Protein AF-A0A317YML4-F1 (afdb_monomer_lite)

pLDDT: mean 86.55, std 6.81, range [62.06, 93.44]

Sequence (109 aa):
FIKRLIKQFGKPQKVITDQAPSTKVAMAKVIKAFKLKPDCHCTSKYLNNLIEQDHRHIKVRKTRYQSINTAKNTLKGIECIYALYKKNRRSLQIYGFSPCHEISIMLAS

InterPro domains:
  IPR032874 DDE domain [PF13610] (1-87)

Structure (mmCIF, N/CA/C/O backbone):
data_AF-A0A317YML4-F1
#
_entry.id   AF-A0A317YML4-F1
#
loop_
_atom_site.group_PDB
_atom_site.id
_atom_site.type_symbol
_atom_site.label_atom_id
_atom_site.label_alt_id
_atom_site.label_comp_id
_atom_site.label_asym_id
_atom_site.label_entity_id
_atom_site.label_seq_id
_atom_site.pdbx_PDB_ins_code
_atom_site.Cartn_x
_atom_site.Cartn_y
_atom_site.Cartn_z
_atom_site.occupancy
_atom_site.B_iso_or_equiv
_atom_site.auth_seq_id
_atom_site.auth_comp_id
_atom_site.auth_asym_id
_atom_site.auth_atom_id
_atom_site.pdbx_PDB_model_num
ATOM 1 N N . PHE A 1 1 ? -5.804 10.419 5.075 1.00 86.50 1 PHE A N 1
ATOM 2 C CA . PHE A 1 1 ? -5.417 9.510 3.977 1.00 86.50 1 PHE A CA 1
ATOM 3 C C . PHE A 1 1 ? -6.462 8.420 3.724 1.00 86.50 1 PHE A C 1
ATOM 5 O O . PHE A 1 1 ? -7.180 8.546 2.743 1.00 86.50 1 PHE A O 1
ATOM 12 N N . ILE A 1 2 ? -6.652 7.441 4.623 1.00 89.50 2 ILE A N 1
ATOM 13 C CA . ILE A 1 2 ? -7.565 6.289 4.423 1.00 89.50 2 ILE A CA 1
ATOM 14 C C . ILE A 1 2 ? -8.991 6.682 3.997 1.00 89.50 2 ILE A C 1
ATOM 16 O O . ILE A 1 2 ? -9.547 6.084 3.084 1.00 89.50 2 ILE A O 1
ATOM 20 N N . LYS A 1 3 ? -9.559 7.756 4.567 1.00 91.88 3 LYS A N 1
ATOM 21 C CA . LYS A 1 3 ? -10.879 8.274 4.151 1.00 91.88 3 LYS A CA 1
ATOM 22 C C . LYS A 1 3 ? -10.968 8.585 2.647 1.00 91.88 3 LYS A C 1
ATOM 24 O O . LYS A 1 3 ? -12.014 8.379 2.048 1.00 91.88 3 LYS A O 1
ATOM 29 N N . ARG A 1 4 ? -9.887 9.103 2.046 1.00 93.44 4 ARG A N 1
ATOM 30 C CA . ARG A 1 4 ? -9.819 9.406 0.606 1.00 93.44 4 ARG A CA 1
ATOM 31 C C . ARG A 1 4 ? -9.790 8.121 -0.218 1.00 93.44 4 ARG A C 1
ATOM 33 O O . ARG A 1 4 ? -10.498 8.051 -1.210 1.00 93.44 4 ARG A O 1
ATOM 40 N N . LEU A 1 5 ? -9.043 7.109 0.234 1.00 91.25 5 LEU A N 1
ATOM 41 C CA . LEU A 1 5 ? -8.989 5.804 -0.429 1.00 91.25 5 LEU A CA 1
ATOM 42 C C . LEU A 1 5 ? -10.358 5.121 -0.446 1.00 91.25 5 LEU A C 1
ATOM 44 O O . LEU A 1 5 ? -10.779 4.660 -1.495 1.00 91.25 5 LEU A O 1
ATOM 48 N N . ILE A 1 6 ? -11.084 5.125 0.676 1.00 91.88 6 ILE A N 1
ATOM 49 C CA . ILE A 1 6 ? -12.426 4.521 0.745 1.00 91.88 6 ILE A CA 1
ATOM 50 C C . ILE A 1 6 ? -13.409 5.244 -0.187 1.00 91.88 6 ILE A C 1
ATOM 52 O O . ILE A 1 6 ? -14.244 4.609 -0.819 1.00 91.88 6 ILE A O 1
ATOM 56 N N . LYS A 1 7 ? -13.310 6.573 -0.309 1.00 92.44 7 LYS A N 1
ATOM 57 C CA . LYS A 1 7 ? -14.140 7.331 -1.260 1.00 92.44 7 LYS A CA 1
ATOM 58 C C . LYS A 1 7 ? -13.806 7.012 -2.719 1.00 92.44 7 LYS A C 1
ATOM 60 O O . LYS A 1 7 ? -14.706 7.011 -3.544 1.00 92.44 7 LYS A O 1
ATOM 65 N N . GLN A 1 8 ? -12.534 6.772 -3.028 1.00 92.75 8 GLN A N 1
ATOM 66 C CA . GLN A 1 8 ? -12.071 6.523 -4.393 1.00 92.75 8 GLN A CA 1
ATOM 67 C C . GLN A 1 8 ? -12.298 5.075 -4.847 1.00 92.75 8 GLN A C 1
ATOM 69 O O . GLN A 1 8 ? -12.687 4.852 -5.985 1.00 92.75 8 GLN A O 1
ATOM 74 N N . PHE A 1 9 ? -12.040 4.102 -3.973 1.00 89.50 9 PHE A N 1
ATOM 75 C CA . PHE A 1 9 ? -12.044 2.671 -4.304 1.00 89.50 9 PHE A CA 1
ATOM 76 C C . PHE A 1 9 ? -13.217 1.901 -3.678 1.00 89.50 9 PHE A C 1
ATOM 78 O O . PHE A 1 9 ? -13.345 0.699 -3.887 1.00 89.50 9 PHE A O 1
ATOM 85 N N . GLY A 1 10 ? -14.071 2.572 -2.903 1.00 92.19 10 GLY A N 1
ATOM 86 C CA . GLY A 1 10 ? -15.184 1.948 -2.194 1.00 92.19 10 GLY A CA 1
ATOM 87 C C . GLY A 1 10 ? -14.789 1.316 -0.855 1.00 92.19 10 GLY A C 1
ATOM 88 O O . GLY A 1 10 ? -13.695 1.517 -0.320 1.00 92.19 10 GLY A O 1
ATOM 89 N N . LYS A 1 11 ? -15.730 0.567 -0.265 1.00 90.88 11 LYS A N 1
ATOM 90 C CA . LYS A 1 11 ? -15.541 -0.075 1.044 1.00 90.88 11 LYS A CA 1
ATOM 91 C C . LYS A 1 11 ? -14.624 -1.301 0.918 1.00 90.88 11 LYS A C 1
ATOM 93 O O . LYS A 1 11 ? -14.969 -2.228 0.188 1.00 90.88 11 LYS A O 1
ATOM 98 N N . PRO A 1 12 ? -13.496 -1.353 1.647 1.00 90.38 12 PRO A N 1
ATOM 99 C CA . PRO A 1 12 ? -12.606 -2.505 1.609 1.00 90.38 12 PRO A CA 1
ATOM 100 C C . PRO A 1 12 ? -13.203 -3.688 2.379 1.00 90.38 12 PRO A C 1
ATOM 102 O O . PRO A 1 12 ? -13.847 -3.504 3.412 1.00 90.38 12 PRO A O 1
ATOM 105 N N . GLN A 1 13 ? -12.922 -4.907 1.916 1.00 89.88 13 GLN A N 1
ATOM 106 C CA . GLN A 1 13 ? -13.216 -6.127 2.678 1.00 89.88 13 GLN A CA 1
ATOM 107 C C . GLN A 1 13 ? -12.246 -6.299 3.853 1.00 89.88 13 GLN A C 1
ATOM 109 O O . GLN A 1 13 ? -12.662 -6.643 4.956 1.00 89.88 13 GLN A O 1
ATOM 114 N N . LYS A 1 14 ? -10.954 -6.028 3.622 1.00 89.62 14 LYS A N 1
ATOM 115 C CA . LYS A 1 14 ? -9.891 -6.121 4.626 1.00 89.62 14 LYS A CA 1
ATOM 116 C C . LYS A 1 14 ? -8.864 -5.009 4.420 1.00 89.62 14 LYS A C 1
ATOM 118 O O . LYS A 1 14 ? -8.542 -4.655 3.289 1.00 89.62 14 LYS A O 1
ATOM 123 N N . VAL A 1 15 ? -8.356 -4.463 5.517 1.00 90.62 15 VAL A N 1
ATOM 124 C CA . VAL A 1 15 ? -7.324 -3.429 5.580 1.00 90.62 15 VAL A CA 1
ATOM 125 C C . VAL A 1 15 ? -6.210 -3.944 6.474 1.00 90.62 15 VAL A C 1
ATOM 127 O O . VAL A 1 15 ? -6.438 -4.308 7.628 1.00 90.62 15 VAL A O 1
ATOM 130 N N . ILE A 1 16 ? -5.004 -3.963 5.925 1.00 90.12 16 ILE A N 1
ATOM 131 C CA . ILE A 1 16 ? -3.800 -4.396 6.624 1.00 90.12 16 ILE A CA 1
ATOM 132 C C . ILE A 1 16 ? -2.984 -3.145 6.926 1.00 90.12 16 ILE A C 1
ATOM 134 O O . ILE A 1 16 ? -2.765 -2.323 6.035 1.00 90.12 16 ILE A O 1
ATOM 138 N N . THR A 1 17 ? -2.561 -2.991 8.176 1.00 90.06 17 THR A N 1
ATOM 139 C CA . THR A 1 17 ? -1.648 -1.917 8.583 1.00 90.06 17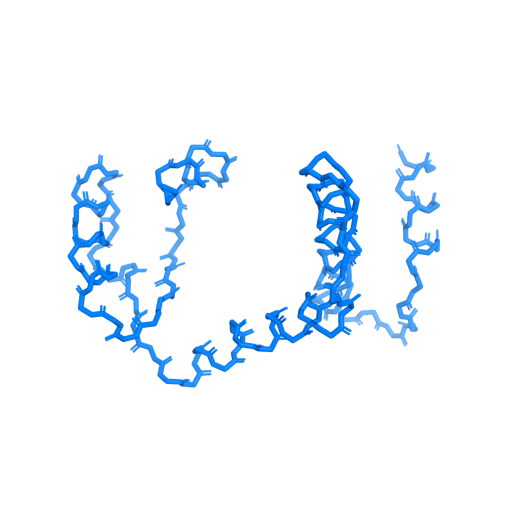 THR A CA 1
ATOM 140 C C . THR A 1 17 ? -0.482 -2.484 9.374 1.00 90.06 17 THR A C 1
ATOM 142 O O . THR A 1 17 ? -0.530 -3.618 9.859 1.00 90.06 17 THR A O 1
ATOM 145 N N . ASP A 1 18 ? 0.532 -1.646 9.561 1.00 85.69 18 ASP A N 1
ATOM 146 C CA . ASP A 1 18 ? 1.586 -1.904 10.524 1.00 85.69 18 ASP A CA 1
ATOM 147 C C . ASP A 1 18 ? 1.064 -1.978 11.966 1.00 85.69 18 ASP A C 1
ATOM 149 O O . ASP A 1 18 ? -0.094 -1.673 12.267 1.00 85.69 18 ASP A O 1
ATOM 153 N N . GLN A 1 19 ? 1.939 -2.422 12.868 1.00 85.25 19 GLN A N 1
ATOM 154 C CA . GLN A 1 19 ? 1.650 -2.538 14.299 1.00 85.25 19 GLN A CA 1
ATOM 155 C C . GLN A 1 19 ? 1.835 -1.208 15.054 1.00 85.25 19 GLN A C 1
ATOM 157 O O . GLN A 1 19 ? 1.957 -1.208 16.277 1.00 85.25 19 GLN A O 1
ATOM 162 N N . ALA A 1 20 ? 1.850 -0.067 14.357 1.00 86.12 20 ALA A N 1
ATOM 163 C CA . ALA A 1 20 ? 2.019 1.226 15.002 1.00 86.12 20 ALA A CA 1
ATOM 164 C C . ALA A 1 20 ? 0.788 1.588 15.869 1.00 86.12 20 ALA A C 1
ATOM 166 O O . ALA A 1 20 ? -0.359 1.436 15.437 1.00 86.12 20 ALA A O 1
ATOM 167 N N . PRO A 1 21 ? 0.971 2.144 17.083 1.00 87.31 21 PRO A N 1
ATOM 168 C CA . PRO A 1 21 ? -0.156 2.561 17.925 1.00 87.31 21 PRO A CA 1
ATOM 169 C C . PRO A 1 21 ? -1.072 3.598 17.251 1.00 87.31 21 PRO A C 1
ATOM 171 O O . PRO A 1 21 ? -2.296 3.564 17.402 1.00 87.31 21 PRO A O 1
ATOM 174 N N . SER A 1 22 ? -0.489 4.498 16.454 1.00 89.19 22 SER A N 1
ATOM 175 C CA . SER A 1 22 ? -1.213 5.544 15.726 1.00 89.19 22 SER A CA 1
ATOM 176 C C . SER A 1 22 ? -2.152 4.981 14.653 1.00 89.19 22 SER A C 1
ATOM 178 O O . SER A 1 22 ? -3.258 5.504 14.474 1.00 89.19 22 SER A O 1
ATOM 180 N N . THR A 1 23 ? -1.770 3.894 13.971 1.00 88.94 23 THR A N 1
ATOM 181 C CA . THR A 1 23 ? -2.603 3.267 12.936 1.00 88.94 23 THR A CA 1
ATOM 182 C C . THR A 1 23 ? -3.787 2.533 13.547 1.00 88.94 23 THR A C 1
ATOM 184 O O . THR A 1 23 ? -4.900 2.678 13.039 1.00 88.94 23 THR A O 1
ATOM 187 N N . LYS A 1 24 ? -3.616 1.882 14.704 1.00 88.12 24 LYS A N 1
ATOM 188 C CA . LYS A 1 24 ? -4.723 1.260 15.455 1.00 88.12 24 LYS A CA 1
ATOM 189 C C . LYS A 1 24 ? -5.817 2.274 15.818 1.00 88.12 24 LYS A C 1
ATOM 191 O O . LYS A 1 24 ? -6.996 2.047 15.539 1.00 88.12 24 LYS A O 1
ATOM 196 N N . VAL A 1 25 ? -5.435 3.428 16.373 1.00 90.75 25 VAL A N 1
ATOM 197 C CA . VAL A 1 25 ? -6.389 4.494 16.741 1.00 90.75 25 VAL A CA 1
ATOM 198 C C . VAL A 1 25 ? -7.063 5.096 15.504 1.00 90.75 25 VAL A C 1
ATOM 200 O O . VAL A 1 25 ? -8.276 5.327 15.497 1.00 90.75 25 VAL A O 1
ATOM 203 N N . ALA A 1 26 ? -6.300 5.343 14.436 1.00 91.25 26 ALA A N 1
ATOM 204 C CA . ALA A 1 26 ? -6.844 5.879 13.193 1.00 91.25 26 ALA A CA 1
ATOM 205 C C . ALA A 1 26 ? -7.852 4.914 12.544 1.00 91.25 26 ALA A C 1
ATOM 207 O O . ALA A 1 26 ? -8.912 5.355 12.091 1.00 91.25 26 ALA A O 1
ATOM 208 N N . MET A 1 27 ? -7.559 3.611 12.542 1.00 92.25 27 MET A N 1
ATOM 209 C CA . MET A 1 27 ? -8.433 2.589 11.969 1.00 92.25 27 MET A CA 1
ATOM 210 C C . MET A 1 27 ? -9.731 2.430 12.754 1.00 92.25 27 MET A C 1
ATOM 212 O O . MET A 1 27 ? -10.790 2.402 12.131 1.00 92.25 27 MET A O 1
ATOM 216 N N . ALA A 1 28 ? -9.698 2.466 14.090 1.00 90.50 28 ALA A N 1
ATOM 217 C CA . ALA A 1 28 ? -10.918 2.459 14.903 1.00 90.50 28 ALA A CA 1
ATOM 218 C C . ALA A 1 28 ? -11.865 3.624 14.539 1.00 90.50 28 ALA A C 1
ATOM 220 O O . ALA A 1 28 ? -13.069 3.431 14.344 1.00 90.50 28 ALA A O 1
ATOM 221 N N . LYS A 1 29 ? -11.313 4.833 14.349 1.00 92.88 29 LYS A N 1
ATOM 222 C CA . LYS A 1 29 ? -12.086 6.008 13.903 1.00 92.88 29 LYS A CA 1
ATOM 223 C C . LYS A 1 29 ? -12.661 5.823 12.494 1.00 92.88 29 LYS A C 1
ATOM 225 O O . LYS A 1 29 ? -13.783 6.253 12.231 1.00 92.88 29 LYS A O 1
ATOM 230 N N . VAL A 1 30 ? -11.910 5.205 11.582 1.00 92.44 30 VAL A N 1
ATOM 231 C CA . VAL A 1 30 ? -12.351 4.944 10.201 1.00 92.44 30 VAL A CA 1
ATOM 232 C C . VAL A 1 30 ? -13.455 3.888 10.154 1.00 92.44 30 VAL A C 1
ATOM 234 O O . VAL A 1 30 ? -14.455 4.110 9.473 1.00 92.44 30 VAL A O 1
ATOM 237 N N . ILE A 1 31 ? -13.314 2.787 10.895 1.00 92.31 31 ILE A N 1
ATOM 238 C CA . ILE A 1 31 ? -14.313 1.711 10.968 1.00 92.31 31 ILE A CA 1
ATOM 239 C C . ILE A 1 31 ? -15.655 2.276 11.434 1.00 92.31 31 ILE A C 1
ATOM 241 O O . ILE A 1 31 ? -16.669 2.068 10.765 1.00 92.31 31 ILE A O 1
ATOM 245 N N . LYS A 1 32 ? -15.643 3.085 12.505 1.00 92.06 32 LYS A N 1
ATOM 246 C CA . LYS A 1 32 ? -16.842 3.764 13.013 1.00 92.06 32 LYS A CA 1
ATOM 247 C C . LYS A 1 32 ? -17.435 4.731 11.983 1.00 92.06 32 LYS A C 1
ATOM 249 O O . LYS A 1 32 ? -18.636 4.704 11.740 1.00 92.06 32 LYS A O 1
ATOM 254 N N . ALA A 1 33 ? -16.603 5.565 11.355 1.00 91.75 33 ALA A N 1
ATOM 255 C CA . ALA A 1 33 ? -17.067 6.591 10.419 1.00 91.75 33 ALA A CA 1
ATOM 256 C C . ALA A 1 33 ? -17.683 6.020 9.129 1.00 91.75 33 ALA A C 1
ATOM 258 O O . ALA A 1 33 ? -18.620 6.604 8.596 1.00 91.75 33 ALA A O 1
ATOM 259 N N . PHE A 1 34 ? -17.165 4.898 8.618 1.00 91.38 34 PHE A N 1
ATOM 260 C CA . PHE A 1 34 ? -17.616 4.301 7.353 1.00 91.38 34 PHE A CA 1
ATOM 261 C C . PHE A 1 34 ? -18.513 3.068 7.533 1.00 91.38 34 PHE A C 1
ATOM 263 O O . PHE A 1 34 ? -18.899 2.453 6.532 1.00 91.38 34 PHE A O 1
ATOM 270 N N . LYS A 1 35 ? -18.865 2.725 8.784 1.00 91.50 35 LYS A N 1
ATOM 271 C CA . LYS A 1 35 ? -19.632 1.522 9.149 1.00 91.50 35 LYS A CA 1
ATOM 272 C C . LYS A 1 35 ? -19.037 0.273 8.479 1.00 91.50 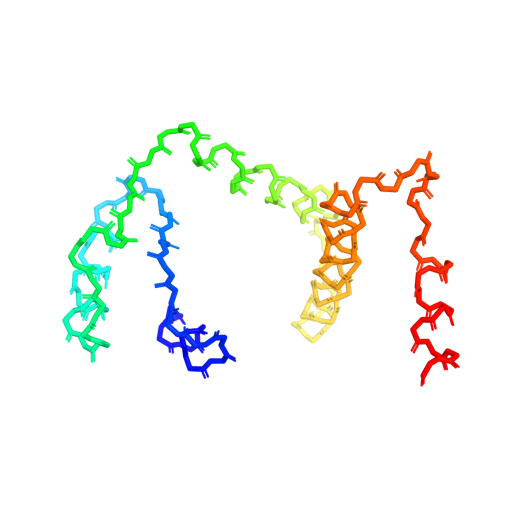35 LYS A C 1
ATOM 274 O O . LYS A 1 35 ? -19.726 -0.445 7.755 1.00 91.50 35 LYS A O 1
ATOM 279 N N . LEU A 1 36 ? -17.720 0.100 8.623 1.00 89.62 36 LEU A N 1
ATOM 280 C CA . LEU A 1 36 ? -17.009 -1.081 8.123 1.00 89.62 36 LEU A CA 1
ATOM 281 C C . LEU A 1 36 ? -17.208 -2.252 9.088 1.00 89.62 36 LEU A C 1
ATOM 283 O O . LEU A 1 36 ? -17.573 -2.047 10.246 1.00 89.62 36 LEU A O 1
ATOM 287 N N . LYS A 1 37 ? -16.952 -3.477 8.620 1.00 89.00 37 LYS A N 1
ATOM 288 C CA . LYS A 1 37 ? -17.014 -4.644 9.500 1.00 89.00 37 LYS A CA 1
ATOM 289 C C . LYS A 1 37 ? -15.940 -4.540 10.601 1.00 89.00 37 LYS A C 1
ATOM 291 O O . LYS A 1 37 ? -14.828 -4.107 10.295 1.00 89.00 37 LYS A O 1
ATOM 296 N N . PRO A 1 38 ? -16.227 -4.922 11.857 1.00 82.56 38 PRO A N 1
ATOM 297 C CA . PRO A 1 38 ? -15.253 -4.827 12.950 1.00 82.56 38 PRO A CA 1
ATOM 298 C C . PRO A 1 38 ? -13.970 -5.641 12.715 1.00 82.56 38 PRO A C 1
ATOM 300 O O . PRO A 1 38 ? -12.893 -5.230 13.136 1.00 82.56 38 PRO A O 1
ATOM 303 N N . ASP A 1 39 ? -14.077 -6.758 11.996 1.00 85.06 39 ASP A N 1
ATOM 304 C CA . ASP A 1 39 ? -12.989 -7.665 11.616 1.00 85.06 39 ASP A CA 1
ATOM 305 C C . ASP A 1 39 ? -12.234 -7.223 10.347 1.00 85.06 39 ASP A C 1
ATOM 307 O O . ASP A 1 39 ? -11.316 -7.907 9.885 1.00 85.06 39 ASP A O 1
ATOM 311 N N . CYS A 1 40 ? -12.582 -6.065 9.770 1.00 87.00 40 CYS A N 1
ATOM 312 C CA . CYS A 1 40 ? -11.959 -5.599 8.536 1.00 87.00 40 CYS A CA 1
ATOM 313 C C . CYS A 1 40 ? -10.508 -5.149 8.737 1.00 87.00 40 CYS A C 1
ATOM 315 O O . CYS A 1 40 ? -9.808 -4.942 7.751 1.00 87.00 40 CYS A O 1
ATOM 317 N N . HIS A 1 41 ? -10.047 -4.929 9.971 1.00 90.50 41 HIS A N 1
ATOM 318 C CA . HIS A 1 41 ? -8.689 -4.467 10.256 1.00 90.50 41 HIS A CA 1
ATOM 319 C C . HIS A 1 41 ? -7.830 -5.597 10.812 1.00 90.50 41 HIS A C 1
ATOM 321 O O . HIS A 1 41 ? -8.221 -6.299 11.739 1.00 90.50 41 HIS A O 1
ATOM 327 N N . CYS A 1 42 ? -6.641 -5.765 10.240 1.00 88.62 42 CYS A N 1
ATOM 328 C CA . CYS A 1 42 ? -5.673 -6.755 10.683 1.00 88.62 42 CYS A CA 1
ATOM 329 C C . CYS A 1 42 ? -4.282 -6.128 10.773 1.00 88.62 42 CYS A C 1
ATOM 331 O O . CYS A 1 42 ? -3.860 -5.385 9.885 1.00 88.62 42 CYS A O 1
ATOM 333 N N . THR A 1 43 ? -3.557 -6.478 11.831 1.00 88.19 43 THR A N 1
ATOM 334 C CA . THR A 1 43 ? -2.130 -6.209 11.969 1.00 88.19 43 THR A CA 1
ATOM 335 C C . THR A 1 43 ? -1.403 -7.549 11.984 1.00 88.19 43 THR A C 1
ATOM 337 O O . THR A 1 43 ? -1.613 -8.389 12.853 1.00 88.19 43 THR A O 1
ATOM 340 N N . SER A 1 44 ? -0.567 -7.797 10.980 1.00 87.62 44 SER A N 1
ATOM 341 C CA . SER A 1 44 ? 0.188 -9.047 10.872 1.00 87.62 44 SER A CA 1
ATOM 342 C C . SER A 1 44 ? 1.589 -8.746 10.386 1.00 87.62 44 SER A C 1
ATOM 344 O O . SER A 1 44 ? 1.764 -8.124 9.340 1.00 87.62 44 SER A O 1
ATOM 346 N N . LYS A 1 45 ? 2.590 -9.230 11.129 1.00 85.88 45 LYS A N 1
ATOM 347 C CA . LYS A 1 45 ? 4.007 -9.078 10.782 1.00 85.88 45 LYS A CA 1
ATOM 348 C C . LYS A 1 45 ? 4.301 -9.619 9.380 1.00 85.88 45 LYS A C 1
ATOM 350 O O . LYS A 1 45 ? 5.006 -8.978 8.611 1.00 85.88 45 LYS A O 1
ATOM 355 N N . TYR A 1 46 ? 3.714 -10.762 9.025 1.00 86.75 46 TYR A N 1
ATOM 356 C CA . TYR A 1 46 ? 3.935 -11.398 7.726 1.00 86.75 46 TYR A CA 1
ATOM 357 C C . TYR A 1 46 ? 3.265 -10.639 6.582 1.00 86.75 46 TYR A C 1
ATOM 359 O O . TYR A 1 46 ? 3.876 -10.450 5.535 1.00 86.75 46 TYR A O 1
ATOM 367 N N . LEU A 1 47 ? 2.039 -10.150 6.784 1.00 85.50 47 LEU A N 1
ATOM 368 C CA . LEU A 1 47 ? 1.355 -9.348 5.765 1.00 85.50 47 LEU A CA 1
ATOM 369 C C . LEU A 1 47 ? 2.007 -7.970 5.595 1.00 85.50 47 LEU A C 1
ATOM 371 O O . LEU A 1 47 ? 2.006 -7.423 4.494 1.00 85.50 47 LEU A O 1
ATOM 375 N N . ASN A 1 48 ? 2.648 -7.455 6.645 1.00 87.31 48 ASN A N 1
ATOM 376 C CA . ASN A 1 48 ? 3.486 -6.266 6.556 1.00 87.31 48 ASN A CA 1
ATOM 377 C C . ASN A 1 48 ? 4.675 -6.447 5.605 1.00 87.31 48 ASN A C 1
ATOM 379 O O . ASN A 1 48 ? 5.065 -5.484 4.952 1.00 87.31 48 ASN A O 1
ATOM 383 N N . ASN A 1 49 ? 5.212 -7.662 5.450 1.00 88.06 49 ASN A N 1
ATOM 384 C CA . ASN A 1 49 ? 6.296 -7.904 4.495 1.00 88.06 49 ASN A CA 1
ATOM 385 C C . ASN A 1 49 ? 5.867 -7.624 3.048 1.00 88.06 49 ASN A C 1
ATOM 387 O O . ASN A 1 49 ? 6.694 -7.177 2.259 1.00 88.06 49 ASN A O 1
ATOM 391 N N . LEU A 1 50 ? 4.590 -7.838 2.703 1.00 85.12 50 LEU A N 1
ATOM 392 C CA . LEU A 1 50 ? 4.058 -7.504 1.376 1.00 85.12 50 LEU A CA 1
ATOM 393 C C . LEU A 1 50 ? 4.035 -5.986 1.153 1.00 85.12 50 LEU A C 1
ATOM 395 O O . LEU A 1 50 ? 4.404 -5.512 0.081 1.00 85.12 50 LEU A O 1
ATOM 399 N N . ILE A 1 51 ? 3.661 -5.224 2.185 1.00 86.00 51 ILE A N 1
ATOM 400 C CA . ILE A 1 51 ? 3.685 -3.755 2.156 1.00 86.00 51 ILE A CA 1
ATOM 401 C C . ILE A 1 51 ? 5.133 -3.260 2.015 1.00 86.00 51 ILE A C 1
ATOM 403 O O . ILE A 1 51 ? 5.429 -2.418 1.169 1.00 86.00 51 ILE A O 1
ATOM 407 N N . GLU A 1 52 ? 6.066 -3.833 2.778 1.00 86.19 52 GLU A N 1
ATOM 408 C CA . GLU A 1 52 ? 7.483 -3.474 2.674 1.00 86.19 52 GLU A CA 1
ATOM 409 C C . GLU A 1 52 ? 8.105 -3.881 1.335 1.00 86.19 52 GLU A C 1
ATOM 411 O O . GLU A 1 52 ? 8.973 -3.178 0.816 1.00 86.19 52 GLU A O 1
ATOM 416 N N . GLN A 1 53 ? 7.661 -4.985 0.734 1.00 85.12 53 GLN A N 1
ATOM 417 C CA . GLN A 1 53 ? 8.077 -5.368 -0.611 1.00 85.12 53 GLN A CA 1
ATOM 418 C C . GLN A 1 53 ? 7.605 -4.339 -1.647 1.00 85.12 53 GLN A C 1
ATOM 420 O O . GLN A 1 53 ? 8.397 -3.930 -2.498 1.00 85.12 53 GLN A O 1
ATOM 425 N N . ASP A 1 54 ? 6.362 -3.863 -1.551 1.00 83.81 54 ASP A N 1
ATOM 426 C CA . ASP A 1 54 ? 5.858 -2.773 -2.393 1.00 83.81 54 ASP A CA 1
ATOM 427 C C . ASP A 1 54 ? 6.686 -1.488 -2.206 1.00 83.81 54 ASP A C 1
ATOM 429 O O . ASP A 1 54 ? 7.057 -0.840 -3.190 1.00 83.81 54 ASP A O 1
ATOM 433 N N . HIS A 1 55 ? 7.075 -1.162 -0.968 1.00 83.88 55 HIS A N 1
ATOM 434 C CA . HIS A 1 55 ? 7.937 -0.012 -0.687 1.00 83.88 55 HIS A CA 1
ATOM 435 C C . HIS A 1 55 ? 9.315 -0.110 -1.353 1.00 83.88 55 HIS A C 1
ATOM 437 O O . HIS A 1 55 ? 9.830 0.916 -1.802 1.00 83.88 55 HIS A O 1
ATOM 443 N N . ARG A 1 56 ? 9.929 -1.301 -1.445 1.00 83.75 56 ARG A N 1
ATOM 444 C CA . ARG A 1 56 ? 11.261 -1.464 -2.067 1.00 83.75 56 ARG A CA 1
ATOM 445 C C . ARG A 1 56 ? 11.271 -0.971 -3.509 1.00 83.75 56 ARG A C 1
ATOM 447 O O . ARG A 1 56 ? 12.154 -0.208 -3.880 1.00 83.75 56 ARG A O 1
ATOM 454 N N . HIS A 1 57 ? 10.262 -1.319 -4.301 1.00 77.56 57 HIS A N 1
ATOM 455 C CA . HIS A 1 57 ? 10.192 -0.929 -5.714 1.00 77.56 57 HIS A CA 1
ATOM 456 C C . HIS A 1 57 ? 10.071 0.588 -5.933 1.00 77.56 57 HIS A C 1
ATOM 458 O O . HIS A 1 57 ? 10.458 1.101 -6.989 1.00 77.56 57 HIS A O 1
ATOM 464 N N . ILE A 1 58 ? 9.562 1.306 -4.927 1.00 80.88 58 ILE A N 1
ATOM 465 C CA . ILE A 1 58 ? 9.484 2.769 -4.904 1.00 80.88 58 ILE A CA 1
ATOM 466 C C . ILE A 1 58 ? 10.800 3.371 -4.384 1.00 80.88 58 ILE A C 1
ATOM 468 O O . ILE A 1 58 ? 11.335 4.292 -5.004 1.00 80.88 58 ILE A O 1
ATOM 472 N N . LYS A 1 59 ? 11.337 2.836 -3.277 1.00 77.81 59 LYS A N 1
ATOM 473 C CA . LYS A 1 59 ? 12.548 3.327 -2.594 1.00 77.81 59 LYS A CA 1
ATOM 474 C C . LYS A 1 59 ? 13.823 3.133 -3.422 1.00 77.81 59 LYS A C 1
ATOM 476 O O . LYS A 1 59 ? 14.650 4.036 -3.462 1.00 77.81 59 LYS A O 1
ATOM 481 N N . VAL A 1 60 ? 13.957 2.006 -4.130 1.00 68.00 60 VAL A N 1
ATOM 482 C CA . VAL A 1 60 ? 15.155 1.658 -4.927 1.00 68.00 60 VAL A CA 1
ATOM 483 C C . VAL A 1 60 ? 15.452 2.694 -6.014 1.00 68.00 60 VAL A C 1
ATOM 485 O O . VAL A 1 60 ? 16.596 2.849 -6.425 1.00 68.00 60 VAL A O 1
ATOM 488 N N . ARG A 1 61 ? 14.448 3.444 -6.477 1.00 62.19 61 ARG A N 1
ATOM 489 C CA . ARG A 1 61 ? 14.627 4.345 -7.615 1.00 62.19 61 ARG A CA 1
ATOM 490 C C . ARG A 1 61 ? 15.162 5.738 -7.275 1.00 62.19 61 ARG A C 1
ATOM 492 O O . ARG A 1 61 ? 15.346 6.485 -8.234 1.00 62.19 61 ARG A O 1
ATOM 499 N N . LYS A 1 62 ? 15.334 6.166 -6.003 1.00 63.91 62 LYS A N 1
ATOM 500 C CA . LYS A 1 62 ? 15.452 7.622 -5.730 1.00 63.91 62 LYS A CA 1
ATOM 501 C C . LYS A 1 62 ? 16.340 8.108 -4.597 1.00 63.91 62 LYS A C 1
ATOM 503 O O . LYS A 1 62 ? 16.117 7.801 -3.434 1.00 63.91 62 LYS A O 1
ATOM 508 N N . THR A 1 63 ? 17.193 9.063 -4.970 1.00 62.06 63 THR A N 1
ATOM 509 C CA . THR A 1 63 ? 17.854 10.010 -4.063 1.00 62.06 63 THR A CA 1
ATOM 510 C C . THR A 1 63 ? 17.548 11.486 -4.376 1.00 62.06 63 THR A C 1
ATOM 512 O O . THR A 1 63 ? 17.660 12.297 -3.465 1.00 62.06 63 THR A O 1
ATOM 515 N N . ARG A 1 64 ? 17.103 11.884 -5.590 1.00 70.88 64 ARG A N 1
ATOM 516 C CA . ARG A 1 64 ? 16.816 13.304 -5.926 1.00 70.88 64 ARG A CA 1
ATOM 517 C C . ARG A 1 64 ? 15.690 13.492 -6.954 1.00 70.88 64 ARG A C 1
ATOM 519 O O . ARG A 1 64 ? 15.823 13.092 -8.105 1.00 70.88 64 ARG A O 1
ATOM 526 N N . TYR A 1 65 ? 14.599 14.146 -6.554 1.00 84.81 65 TYR A N 1
ATOM 527 C CA . TYR A 1 65 ? 13.587 14.687 -7.470 1.00 84.81 65 TYR A CA 1
ATOM 528 C C . TYR A 1 65 ? 13.770 16.194 -7.614 1.00 84.81 65 TYR A C 1
ATOM 530 O O . TYR A 1 65 ? 14.042 16.860 -6.623 1.00 84.81 65 TYR A O 1
ATOM 538 N N . GLN A 1 66 ? 13.537 16.738 -8.808 1.00 85.38 66 GLN A N 1
ATOM 539 C CA . GLN A 1 66 ? 13.635 18.183 -9.047 1.00 85.38 66 GLN A CA 1
ATOM 540 C C . GLN A 1 66 ? 12.439 18.979 -8.498 1.00 85.38 66 GLN A C 1
ATOM 542 O O . GLN A 1 66 ? 12.591 20.134 -8.124 1.00 85.38 66 GLN A O 1
ATOM 547 N N . SER A 1 67 ? 11.240 18.385 -8.442 1.00 90.75 67 SER A N 1
ATOM 548 C CA . SER A 1 67 ? 10.035 19.045 -7.920 1.00 90.75 67 SER A CA 1
ATOM 549 C C . SER A 1 67 ? 9.011 18.043 -7.376 1.00 90.75 67 SER A C 1
ATOM 551 O O . SER A 1 67 ? 9.059 16.847 -7.688 1.00 90.75 67 SER A O 1
ATOM 553 N N . ILE A 1 68 ? 8.029 18.540 -6.615 1.00 90.69 68 ILE A N 1
ATOM 554 C CA . ILE A 1 68 ? 6.889 17.744 -6.123 1.00 90.69 68 ILE A CA 1
ATOM 555 C C . ILE A 1 68 ? 6.064 17.181 -7.290 1.00 90.69 68 ILE A C 1
ATOM 557 O O . ILE A 1 68 ? 5.624 16.031 -7.237 1.00 90.69 68 ILE A O 1
ATOM 561 N N . ASN A 1 69 ? 5.880 17.957 -8.362 1.00 92.06 69 ASN A N 1
ATOM 562 C CA . ASN A 1 69 ? 5.123 17.525 -9.540 1.00 92.06 69 ASN A CA 1
ATOM 563 C C . ASN A 1 69 ? 5.828 16.376 -10.262 1.00 92.06 69 ASN A C 1
ATOM 565 O O . ASN A 1 69 ? 5.196 15.361 -10.563 1.00 92.06 69 ASN A O 1
ATOM 569 N N . THR A 1 70 ? 7.144 16.494 -10.456 1.00 90.31 70 THR A N 1
ATOM 570 C CA . THR A 1 70 ? 7.971 15.415 -11.007 1.00 90.31 70 THR A CA 1
ATOM 571 C C . THR A 1 70 ? 7.847 14.170 -10.135 1.00 90.31 70 THR A C 1
ATOM 573 O O . THR A 1 70 ? 7.583 13.085 -10.648 1.00 90.31 70 THR A O 1
ATOM 576 N N . ALA A 1 71 ? 7.930 14.323 -8.809 1.00 88.19 71 ALA A N 1
ATOM 577 C CA . ALA A 1 71 ? 7.814 13.197 -7.895 1.00 88.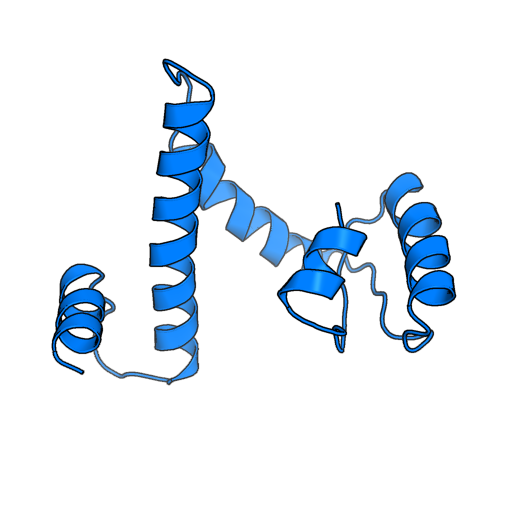19 71 ALA A CA 1
ATOM 578 C C . ALA A 1 71 ? 6.471 12.478 -7.982 1.00 88.19 71 ALA A C 1
ATOM 580 O O . ALA A 1 71 ? 6.424 11.254 -8.134 1.00 88.19 71 ALA A O 1
ATOM 581 N N . LYS A 1 72 ? 5.387 13.249 -7.957 1.00 90.62 72 LYS A N 1
ATOM 582 C CA . LYS A 1 72 ? 4.019 12.755 -8.077 1.00 90.62 72 LYS A CA 1
ATOM 583 C C . LYS A 1 72 ? 3.794 12.014 -9.396 1.00 90.62 72 LYS A C 1
ATOM 585 O O . LYS A 1 72 ? 3.228 10.925 -9.378 1.00 90.62 72 LYS A O 1
ATOM 590 N N . ASN A 1 73 ? 4.246 12.569 -10.521 1.00 91.00 73 ASN A N 1
ATOM 591 C CA . ASN A 1 73 ? 4.069 11.946 -11.834 1.00 91.00 73 ASN A CA 1
ATOM 592 C C . ASN A 1 73 ? 4.882 10.652 -11.963 1.00 91.00 73 ASN A C 1
ATOM 594 O O . ASN A 1 73 ? 4.351 9.646 -12.430 1.00 91.00 73 ASN A O 1
ATOM 598 N N . THR A 1 74 ? 6.127 10.625 -11.474 1.00 89.00 74 THR A N 1
ATOM 599 C CA . THR A 1 74 ? 6.922 9.389 -11.482 1.00 89.00 74 THR A CA 1
ATOM 600 C C . THR A 1 74 ? 6.314 8.312 -10.584 1.00 89.00 74 THR A C 1
ATOM 602 O O . THR A 1 74 ? 6.293 7.148 -10.974 1.00 89.00 74 THR A O 1
ATOM 605 N N . LEU A 1 75 ? 5.830 8.667 -9.385 1.00 88.75 75 LEU A N 1
ATOM 606 C CA . LEU A 1 75 ? 5.171 7.708 -8.491 1.00 88.75 75 LEU A CA 1
ATOM 607 C C . LEU A 1 75 ? 3.926 7.108 -9.147 1.00 88.75 75 LEU A C 1
ATOM 609 O O . LEU A 1 75 ? 3.814 5.889 -9.187 1.00 88.75 75 LEU A O 1
ATOM 613 N N . LYS A 1 76 ? 3.077 7.938 -9.766 1.00 90.38 76 LYS A N 1
ATOM 614 C CA . LYS A 1 76 ? 1.911 7.466 -10.529 1.00 90.38 76 LYS A CA 1
ATOM 615 C C . LYS A 1 76 ? 2.286 6.493 -11.648 1.00 90.38 76 LYS A C 1
ATOM 617 O O . LYS A 1 76 ? 1.610 5.486 -11.827 1.00 90.38 76 LYS A O 1
ATOM 622 N N . GLY A 1 77 ? 3.352 6.778 -12.400 1.00 90.88 77 GLY A N 1
ATOM 623 C CA . GLY A 1 77 ? 3.826 5.886 -13.463 1.00 90.88 77 GLY A CA 1
ATOM 624 C C . GLY A 1 77 ? 4.280 4.525 -12.927 1.00 90.88 77 GLY A C 1
ATOM 625 O O . GLY A 1 77 ? 3.890 3.488 -13.459 1.00 90.88 77 GLY A O 1
ATOM 626 N N . ILE A 1 78 ? 5.044 4.520 -11.827 1.00 88.44 78 ILE A N 1
ATOM 627 C CA . ILE A 1 78 ? 5.465 3.284 -11.149 1.00 88.44 78 ILE A CA 1
ATOM 628 C C . ILE A 1 78 ? 4.238 2.512 -10.643 1.00 88.44 78 ILE A C 1
ATOM 630 O O . ILE A 1 78 ? 4.127 1.317 -10.901 1.00 88.44 78 ILE A O 1
ATOM 634 N N . GLU A 1 79 ? 3.305 3.184 -9.966 1.00 89.38 79 GLU A N 1
ATOM 635 C CA . GLU A 1 79 ? 2.064 2.581 -9.465 1.00 89.38 79 GLU A CA 1
ATOM 636 C C . GLU A 1 79 ? 1.240 1.946 -10.594 1.00 89.38 79 GLU A C 1
ATOM 638 O O . GLU A 1 79 ? 0.766 0.822 -10.438 1.00 89.38 79 GLU A O 1
ATOM 643 N N . CYS A 1 80 ? 1.123 2.622 -11.742 1.00 90.94 80 CYS A N 1
ATOM 644 C CA . CYS A 1 80 ? 0.397 2.129 -12.913 1.00 90.94 80 CYS A CA 1
ATOM 645 C C . CYS A 1 80 ? 1.004 0.827 -13.461 1.00 90.94 80 CYS A C 1
ATOM 647 O O . CYS A 1 80 ? 0.311 -0.185 -13.572 1.00 90.94 80 CYS A O 1
ATOM 649 N N . ILE A 1 81 ? 2.318 0.810 -13.718 1.00 90.62 81 ILE A N 1
ATOM 650 C CA . ILE A 1 81 ? 3.010 -0.379 -14.241 1.00 90.62 81 ILE A CA 1
ATOM 651 C C . ILE A 1 81 ? 2.906 -1.551 -13.254 1.00 90.62 81 ILE A C 1
ATOM 653 O O . ILE A 1 81 ? 2.647 -2.684 -13.656 1.00 90.62 81 ILE A O 1
ATOM 657 N N . TYR A 1 82 ? 3.061 -1.295 -11.951 1.00 88.94 82 TYR A N 1
ATOM 658 C CA . TYR A 1 82 ? 2.937 -2.345 -10.936 1.00 88.94 82 TYR A CA 1
ATOM 659 C C . TYR A 1 82 ? 1.505 -2.853 -10.766 1.00 88.94 82 TYR A C 1
ATOM 661 O O . TYR A 1 82 ? 1.314 -4.034 -10.471 1.00 88.94 82 TYR A O 1
ATOM 669 N N . ALA A 1 83 ? 0.496 -2.001 -10.951 1.00 89.25 83 ALA A N 1
ATOM 670 C CA . ALA A 1 83 ? -0.895 -2.434 -10.954 1.00 89.25 83 ALA A CA 1
ATOM 671 C C . ALA A 1 83 ? -1.162 -3.415 -12.107 1.00 89.25 83 ALA A C 1
ATOM 673 O O . ALA A 1 83 ? -1.766 -4.466 -11.876 1.00 89.25 83 ALA A O 1
ATOM 674 N N . LEU A 1 84 ? -0.638 -3.125 -13.305 1.00 90.25 84 LEU A N 1
ATOM 675 C CA . LEU A 1 84 ? -0.704 -4.028 -14.459 1.00 90.25 84 LEU A CA 1
ATOM 676 C C . LEU A 1 84 ? 0.025 -5.344 -14.181 1.00 90.25 84 LEU A C 1
ATOM 678 O O . LEU A 1 84 ? -0.561 -6.413 -14.338 1.00 90.25 84 LEU A O 1
ATOM 682 N N . TYR A 1 85 ? 1.246 -5.278 -13.650 1.00 88.81 85 TYR A N 1
ATOM 683 C CA . TYR A 1 85 ? 2.013 -6.466 -13.271 1.00 88.81 85 TYR A CA 1
ATOM 684 C C . TYR A 1 85 ? 1.257 -7.368 -12.285 1.00 88.81 85 TYR A C 1
ATOM 686 O O . TYR A 1 85 ? 1.172 -8.583 -12.468 1.00 88.81 85 TYR A O 1
ATOM 694 N N . LYS A 1 86 ? 0.659 -6.780 -11.240 1.00 86.69 86 LYS A N 1
ATOM 695 C CA . LYS A 1 86 ? -0.126 -7.524 -10.245 1.00 86.69 86 LYS A CA 1
ATOM 696 C C . LYS A 1 86 ? -1.387 -8.139 -10.853 1.00 86.69 86 LYS A C 1
ATOM 698 O O . LYS A 1 86 ? -1.774 -9.228 -10.433 1.00 86.69 86 LYS A O 1
ATOM 703 N N . LYS A 1 87 ? -2.027 -7.466 -11.815 1.00 87.88 87 LYS A N 1
ATOM 704 C CA . LYS A 1 87 ? -3.185 -8.001 -12.545 1.00 87.88 87 LYS A CA 1
ATOM 705 C C . LYS A 1 87 ? -2.773 -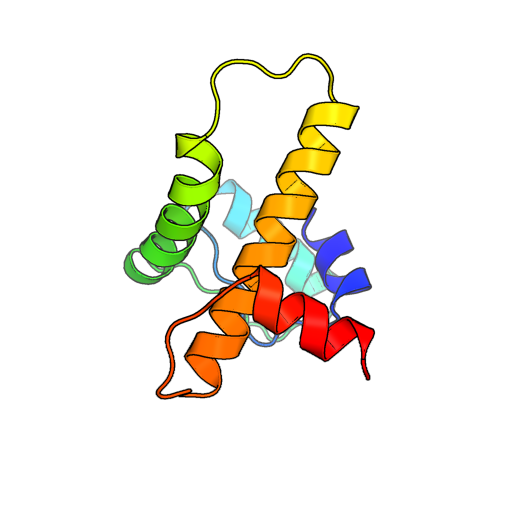9.203 -13.400 1.00 87.88 87 LYS A C 1
ATOM 707 O O . LYS A 1 87 ? -3.368 -10.263 -13.234 1.00 87.88 87 LYS A O 1
ATOM 712 N N . ASN A 1 88 ? -1.710 -9.065 -14.193 1.00 86.31 88 ASN A N 1
ATOM 713 C CA . ASN A 1 88 ? -1.157 -10.129 -15.034 1.00 86.31 88 ASN A CA 1
ATOM 714 C C . ASN A 1 88 ? -0.775 -11.383 -14.211 1.00 86.31 88 ASN A C 1
ATOM 716 O O . ASN A 1 88 ? -1.173 -12.504 -14.535 1.00 86.31 88 ASN A O 1
ATOM 720 N N . ARG A 1 89 ? -0.115 -11.188 -13.059 1.00 83.38 89 ARG A N 1
ATOM 721 C CA . ARG A 1 89 ? 0.221 -12.272 -12.116 1.00 83.38 89 ARG A CA 1
ATOM 722 C C . ARG A 1 89 ? -0.997 -13.009 -11.558 1.00 83.38 89 ARG A C 1
ATOM 724 O O . ARG A 1 89 ? -0.903 -14.205 -11.299 1.00 83.38 89 ARG A O 1
ATOM 731 N N . ARG A 1 90 ? -2.117 -12.315 -11.333 1.00 84.88 90 ARG A N 1
ATOM 732 C CA . ARG A 1 90 ? -3.364 -12.934 -10.845 1.00 84.88 90 ARG A CA 1
ATOM 733 C C . ARG A 1 90 ? -4.102 -13.695 -11.939 1.00 84.88 90 ARG A C 1
ATOM 735 O O . ARG A 1 90 ? -4.773 -14.666 -11.620 1.00 84.88 90 ARG A O 1
ATOM 742 N N . SER A 1 91 ? -3.972 -13.276 -13.198 1.00 82.50 91 SER A N 1
ATOM 743 C CA . SER A 1 91 ? -4.574 -13.967 -14.343 1.00 82.50 91 SER A CA 1
ATOM 744 C C . SER A 1 91 ? -3.839 -15.245 -14.762 1.00 82.50 91 SER A C 1
ATOM 746 O O . SER A 1 91 ? -4.233 -15.843 -15.754 1.00 82.50 91 SER A O 1
ATOM 748 N N . LEU A 1 92 ? -2.794 -15.666 -14.029 1.00 71.88 92 LEU A N 1
ATOM 749 C CA . LEU A 1 92 ? -2.010 -16.883 -14.296 1.00 71.88 92 LEU A CA 1
ATOM 750 C C . LEU A 1 92 ? -1.528 -16.984 -15.754 1.00 71.88 92 LEU A C 1
ATOM 752 O O . LEU A 1 92 ? -1.455 -18.076 -16.315 1.00 71.88 92 LEU A O 1
ATOM 756 N N . GLN A 1 93 ? -1.210 -15.848 -16.384 1.00 71.00 93 GLN A N 1
ATOM 757 C CA . GLN A 1 93 ? -0.685 -15.873 -17.743 1.00 71.00 93 GLN A CA 1
ATOM 758 C C . GLN A 1 93 ? 0.661 -16.602 -17.775 1.00 71.00 93 GLN A C 1
ATOM 760 O O . GLN A 1 93 ? 1.546 -16.362 -16.955 1.00 71.00 93 GLN A O 1
ATOM 765 N N . ILE A 1 94 ? 0.785 -17.491 -18.757 1.00 67.62 94 ILE A N 1
ATOM 766 C CA . ILE A 1 94 ? 1.975 -18.300 -19.041 1.00 67.62 94 ILE A CA 1
ATOM 767 C C . ILE A 1 94 ? 3.118 -17.489 -19.669 1.00 67.62 94 ILE A C 1
ATOM 769 O O . ILE A 1 94 ? 4.270 -17.911 -19.613 1.00 67.62 94 ILE A O 1
ATOM 773 N N . TYR A 1 95 ? 2.820 -16.322 -20.245 1.00 70.44 95 TYR A N 1
ATOM 774 C CA . TYR A 1 95 ? 3.808 -15.453 -20.882 1.00 70.44 95 TYR A CA 1
ATOM 775 C C . TYR A 1 95 ? 4.411 -14.446 -19.896 1.00 70.44 95 TYR A C 1
ATOM 777 O O . TYR A 1 95 ? 3.783 -14.036 -18.920 1.00 70.44 95 TYR A O 1
ATOM 785 N N . GLY A 1 96 ? 5.654 -14.035 -20.161 1.00 79.69 96 GLY A N 1
ATOM 786 C CA . GLY A 1 96 ? 6.342 -13.024 -19.361 1.00 79.69 96 GLY A CA 1
ATOM 787 C C . GLY A 1 96 ? 5.644 -11.662 -19.421 1.00 79.69 96 GLY A C 1
ATOM 788 O O . GLY A 1 96 ? 5.167 -11.238 -20.471 1.00 79.69 96 GLY A O 1
ATOM 789 N N . PHE A 1 97 ? 5.613 -10.949 -18.294 1.00 87.62 97 PHE A N 1
ATOM 790 C CA . PHE A 1 97 ? 5.030 -9.609 -18.229 1.00 87.62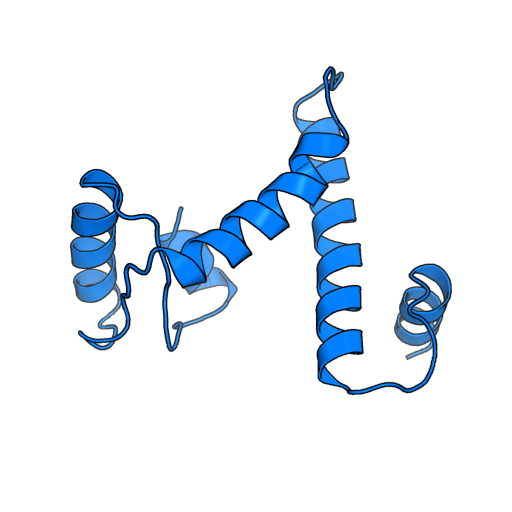 97 PHE A CA 1
ATOM 791 C C . PHE A 1 97 ? 5.872 -8.592 -19.011 1.00 87.62 97 PHE A C 1
ATOM 793 O O . PHE A 1 97 ? 7.047 -8.383 -18.703 1.00 87.62 97 PHE A O 1
ATOM 800 N N . SER A 1 98 ? 5.242 -7.898 -19.960 1.00 89.62 98 SER A N 1
ATOM 801 C CA . SER A 1 98 ? 5.823 -6.761 -20.677 1.00 89.62 98 SER A CA 1
ATOM 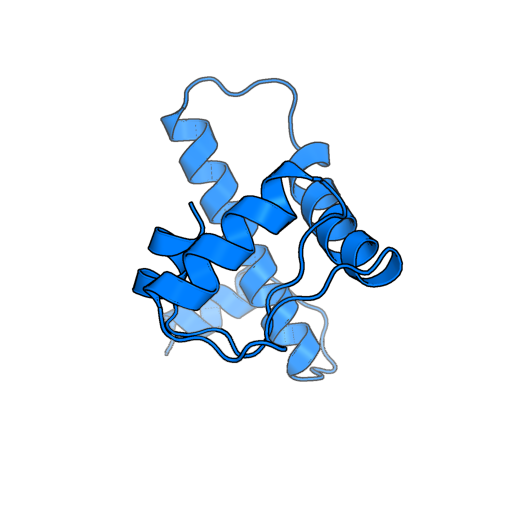802 C C . SER A 1 98 ? 4.916 -5.534 -20.534 1.00 89.62 98 SER A C 1
ATOM 804 O O . SER A 1 98 ? 3.793 -5.556 -21.044 1.00 89.62 98 SER A O 1
ATOM 806 N N . PRO A 1 99 ? 5.377 -4.442 -19.884 1.00 89.31 99 PRO A N 1
ATOM 807 C CA . PRO A 1 99 ? 4.580 -3.226 -19.734 1.00 89.31 99 PRO A CA 1
ATOM 808 C C . PRO A 1 99 ? 4.101 -2.649 -21.069 1.00 89.31 99 PRO A C 1
ATOM 810 O O . PRO A 1 99 ? 2.950 -2.242 -21.173 1.00 89.31 99 PRO A O 1
ATOM 813 N N . CYS A 1 100 ? 4.967 -2.625 -22.089 1.00 90.69 100 CYS A N 1
ATOM 814 C CA . CYS A 1 100 ? 4.625 -2.062 -23.396 1.00 90.69 100 CYS A CA 1
ATOM 815 C C . CYS A 1 100 ? 3.507 -2.860 -24.068 1.00 90.69 100 CYS A C 1
ATOM 817 O O . CYS A 1 100 ? 2.566 -2.268 -24.576 1.00 90.69 100 CYS A O 1
ATOM 819 N N . HIS A 1 101 ? 3.584 -4.192 -24.015 1.00 89.06 101 HIS A N 1
ATOM 820 C CA . HIS A 1 101 ? 2.574 -5.068 -24.602 1.00 89.06 101 HIS A CA 1
ATOM 821 C C . HIS A 1 101 ? 1.205 -4.897 -23.932 1.00 89.06 101 HIS A C 1
ATOM 823 O O . HIS A 1 101 ? 0.203 -4.713 -24.615 1.00 89.06 101 HIS A O 1
ATOM 829 N N . GLU A 1 102 ? 1.176 -4.884 -22.597 1.00 89.19 102 GLU A N 1
ATOM 830 C CA . GLU A 1 102 ? -0.051 -4.683 -21.814 1.00 89.19 102 GLU A CA 1
ATOM 831 C C . GLU A 1 102 ? -0.694 -3.320 -22.102 1.00 89.19 102 GLU A C 1
ATOM 833 O O . GLU A 1 102 ? -1.904 -3.224 -22.296 1.00 89.19 102 GLU A O 1
ATOM 838 N N . ILE A 1 103 ? 0.118 -2.261 -22.188 1.00 90.56 103 ILE A N 1
ATOM 839 C CA . ILE A 1 103 ? -0.366 -0.920 -22.534 1.00 90.56 103 ILE A CA 1
ATOM 840 C C . ILE A 1 103 ? -0.894 -0.891 -23.973 1.00 90.56 103 ILE A C 1
ATOM 842 O O . ILE A 1 103 ? -1.959 -0.327 -24.205 1.00 90.56 103 ILE A O 1
ATOM 846 N N . SER A 1 104 ? -0.201 -1.512 -24.930 1.00 90.81 104 SER A N 1
ATOM 847 C CA . SER A 1 104 ? -0.665 -1.595 -26.319 1.00 90.81 104 SER A CA 1
ATOM 848 C C . SER A 1 104 ? -2.007 -2.317 -26.440 1.00 90.81 104 SER A C 1
ATOM 850 O O . SER A 1 104 ? -2.878 -1.825 -27.150 1.00 90.81 104 SER A O 1
ATOM 852 N N . ILE A 1 105 ? -2.207 -3.427 -25.718 1.00 87.38 105 ILE A N 1
ATOM 853 C CA . ILE A 1 105 ? -3.500 -4.130 -25.676 1.00 87.38 105 ILE A CA 1
ATOM 854 C C . ILE A 1 105 ? -4.597 -3.205 -25.140 1.00 87.38 105 ILE A C 1
ATOM 856 O O . ILE A 1 105 ? -5.660 -3.117 -25.742 1.00 87.38 105 ILE A O 1
ATOM 860 N N . MET A 1 106 ? -4.336 -2.489 -24.041 1.00 87.88 106 MET A N 1
ATOM 861 C CA . MET A 1 106 ? -5.312 -1.569 -23.445 1.00 87.88 106 MET A CA 1
ATOM 862 C C . MET A 1 106 ? -5.645 -0.358 -24.320 1.00 87.88 106 MET A C 1
ATOM 864 O O . MET A 1 106 ? -6.720 0.209 -24.171 1.00 87.88 106 MET A O 1
ATOM 868 N N . LEU A 1 107 ? -4.717 0.090 -25.169 1.00 90.81 107 LEU A N 1
ATOM 869 C CA . LEU A 1 107 ? -4.952 1.199 -26.099 1.00 90.81 107 LEU A CA 1
ATOM 870 C C . LEU A 1 107 ? -5.682 0.757 -27.373 1.00 90.81 107 LEU A C 1
ATOM 872 O O . LEU A 1 107 ? -6.247 1.599 -28.063 1.00 90.81 107 LEU A O 1
ATOM 876 N N . ALA A 1 108 ? -5.636 -0.535 -27.699 1.00 89.19 108 ALA A N 1
ATOM 877 C CA . ALA A 1 108 ? -6.327 -1.114 -28.848 1.00 89.19 108 ALA A CA 1
ATOM 878 C C . ALA A 1 108 ? -7.776 -1.540 -28.539 1.00 89.19 108 ALA A C 1
ATOM 880 O O . ALA A 1 108 ? -8.531 -1.814 -29.471 1.00 89.19 108 ALA A O 1
ATOM 881 N N . SER A 1 109 ? -8.143 -1.623 -27.256 1.00 68.88 109 SER A N 1
ATOM 882 C CA . SER A 1 109 ? -9.488 -1.939 -26.748 1.00 68.88 109 SER A CA 1
ATOM 883 C C . SER A 1 109 ? -10.311 -0.690 -26.464 1.00 68.88 109 SER A C 1
ATOM 885 O O . SER A 1 109 ? -11.517 -0.699 -26.784 1.00 68.88 109 SER A O 1
#

Organism: Staphylococcus pseudintermedius (NCBI:txid283734)

Radius of gyration: 17.08 Å; chains: 1; bounding box: 38×37×47 Å

Secondary structure (DSSP, 8-state):
-HHHHHHHH---S-EEE-S-HHHHHHHHHHHHHHT--GGGEEE-HHHHHHHHHHHHHHHTT-S--S-HHHHHHHHHHHHHHHHHHHHHHHTT-SSPP-HHHHHHHHHH-

Foldseek 3Di:
DVVVVCVVVNADQADEDEPDPVVVVVVVVVCVVRVHDPRRYDYDPVVVVVVVVVVCLVVVPDDDDPDPVSSVVVVVVSVVQVVLVVVCVVVVDPDDDDSVVSVVVVVVD